Protein AF-A0A023WUQ4-F1 (afdb_monomer_lite)

Foldseek 3Di:
DDPPDDDDPDDDDPVVLVVLVVVCVVVVHDSVVSVVVVVVVVVVVVPDPPDPPPPPD

Secondary structure (DSSP, 8-state):
----S--------HHHHHHHHHHHHHTTS-HHHHHHHHHHHHHHTTS-----TTS--

Organism: Stutzerimonas stutzeri (NCBI:txid316)

pLDDT: mean 81.39, std 16.34, range [48.0, 96.69]

InterPro domains:
  IPR005569 Arc-like DNA bi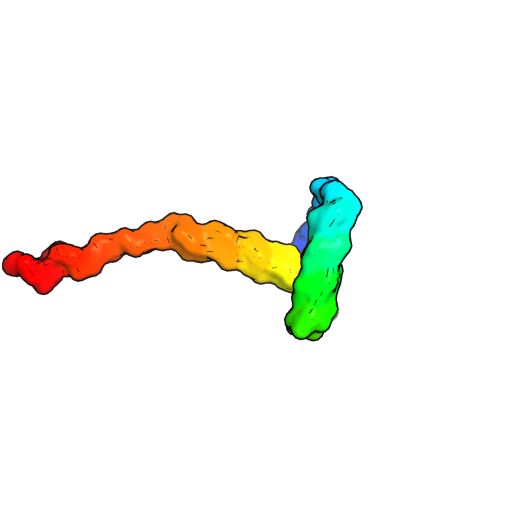nding domain [PF03869] (2-46)
  IPR010985 Ribbon-helix-helix [SSF47598] (3-45)
  IPR013321 Arc-type ribbon-helix-helix [G3DSA:1.10.1220.10] (1-55)

Radius of gyration: 17.22 Å; chains: 1; bounding box: 53×23×33 Å

Sequence (57 aa):
MSRTDPQFKLRMPAALRAQVEQSAWAARRSLNAEIVIRLEASFAQVAPSTNEQERSA

Structure (mmCIF, N/CA/C/O backbone):
data_AF-A0A023WUQ4-F1
#
_entry.id   AF-A0A023WUQ4-F1
#
loop_
_atom_site.group_PDB
_atom_site.id
_atom_site.type_symbol
_atom_site.label_atom_id
_atom_site.label_alt_id
_atom_site.label_comp_id
_atom_site.label_asym_id
_atom_site.label_entity_id
_atom_site.label_seq_id
_atom_site.pdbx_PDB_ins_code
_atom_site.Cartn_x
_atom_site.Cartn_y
_atom_site.Cartn_z
_atom_site.occupancy
_atom_site.B_iso_or_equiv
_atom_site.auth_seq_id
_atom_site.auth_comp_id
_atom_site.auth_asym_id
_atom_site.auth_atom_id
_atom_site.pdbx_PDB_model_num
ATOM 1 N N . MET A 1 1 ? 3.312 -1.288 -22.279 1.00 48.00 1 MET A N 1
ATOM 2 C CA . MET A 1 1 ? 1.921 -0.902 -21.971 1.00 48.00 1 MET A CA 1
ATOM 3 C C . MET A 1 1 ? 1.971 0.041 -20.782 1.00 48.00 1 MET A C 1
ATOM 5 O O . MET A 1 1 ? 2.260 -0.403 -19.677 1.00 48.00 1 MET A O 1
ATOM 9 N N . SER A 1 2 ? 1.870 1.343 -21.041 1.00 51.28 2 SER A N 1
ATOM 10 C CA . SER A 1 2 ? 2.029 2.400 -20.040 1.00 51.28 2 SER A CA 1
ATOM 11 C C . SER A 1 2 ? 0.9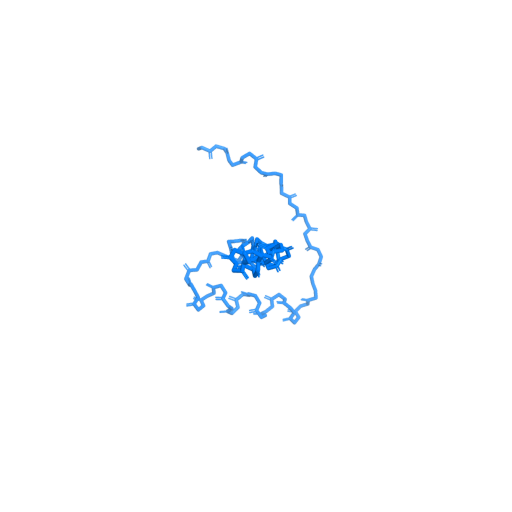16 2.296 -19.003 1.00 51.28 2 SER A C 1
ATOM 13 O O . SER A 1 2 ? -0.254 2.428 -19.345 1.00 51.28 2 SER A O 1
ATOM 15 N N . ARG A 1 3 ? 1.275 2.009 -17.749 1.00 65.81 3 ARG A N 1
ATOM 16 C CA . ARG A 1 3 ? 0.324 1.996 -16.637 1.00 65.81 3 ARG A CA 1
ATOM 17 C C . ARG A 1 3 ? -0.098 3.446 -16.384 1.00 65.81 3 ARG A C 1
ATOM 19 O O . ARG A 1 3 ? 0.729 4.251 -15.968 1.00 65.81 3 ARG A O 1
ATOM 26 N N . THR A 1 4 ? -1.338 3.775 -16.732 1.00 67.00 4 THR A N 1
ATOM 27 C CA . THR A 1 4 ? -1.943 5.122 -16.698 1.00 67.00 4 THR A CA 1
ATOM 28 C C . THR A 1 4 ? -2.230 5.643 -15.291 1.00 67.00 4 THR A C 1
ATOM 30 O O . THR A 1 4 ? -2.644 6.789 -15.140 1.00 67.00 4 THR A O 1
ATOM 33 N N . ASP A 1 5 ? -2.000 4.832 -14.261 1.00 71.31 5 ASP A N 1
ATOM 34 C CA . ASP A 1 5 ? -2.293 5.203 -12.882 1.00 71.31 5 ASP A CA 1
ATOM 35 C C . ASP A 1 5 ? -1.223 6.154 -12.319 1.00 71.31 5 ASP A C 1
ATOM 37 O O . ASP A 1 5 ? -0.026 5.828 -12.349 1.00 71.31 5 ASP A O 1
ATOM 41 N N . PRO A 1 6 ? -1.614 7.321 -11.772 1.00 78.56 6 PRO A N 1
ATOM 42 C CA . PRO A 1 6 ? -0.672 8.254 -11.174 1.00 78.56 6 PRO A CA 1
ATOM 43 C C . PRO A 1 6 ? 0.019 7.624 -9.957 1.00 78.56 6 PRO A C 1
ATOM 45 O O . PRO A 1 6 ? -0.614 7.028 -9.084 1.00 78.56 6 PRO A O 1
ATOM 48 N N . GLN A 1 7 ? 1.343 7.777 -9.869 1.00 79.44 7 GLN A N 1
ATOM 49 C CA . GLN A 1 7 ? 2.106 7.274 -8.730 1.00 79.44 7 GLN A CA 1
ATOM 50 C C . GLN A 1 7 ? 1.811 8.106 -7.474 1.00 79.44 7 GLN A C 1
ATOM 52 O O . GLN A 1 7 ? 2.182 9.277 -7.387 1.00 79.44 7 GLN A O 1
ATOM 57 N N . PHE A 1 8 ? 1.203 7.483 -6.464 1.00 82.12 8 PHE A N 1
ATOM 58 C CA . PHE A 1 8 ? 0.937 8.115 -5.175 1.00 82.12 8 PHE A CA 1
ATOM 59 C C . PHE A 1 8 ? 2.087 7.878 -4.184 1.00 82.12 8 PHE A C 1
ATOM 61 O O . PHE A 1 8 ? 2.447 6.739 -3.879 1.00 82.12 8 PHE A O 1
ATOM 68 N N . LYS A 1 9 ? 2.671 8.957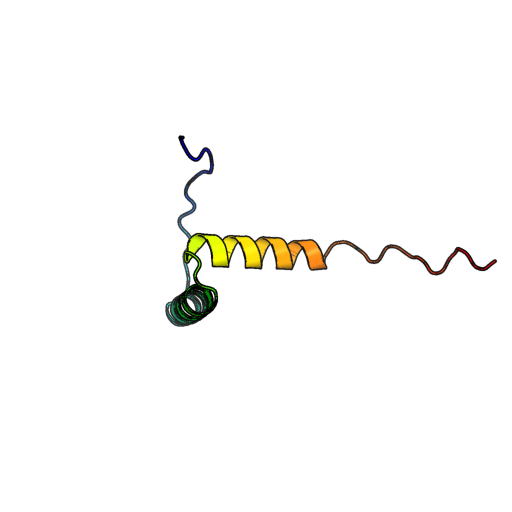 -3.647 1.00 83.50 9 LYS A N 1
ATOM 69 C CA . LYS A 1 9 ? 3.705 8.877 -2.601 1.00 83.50 9 LYS A CA 1
ATOM 70 C C . LYS A 1 9 ? 3.050 8.724 -1.226 1.00 83.50 9 LYS A C 1
ATOM 72 O O . LYS A 1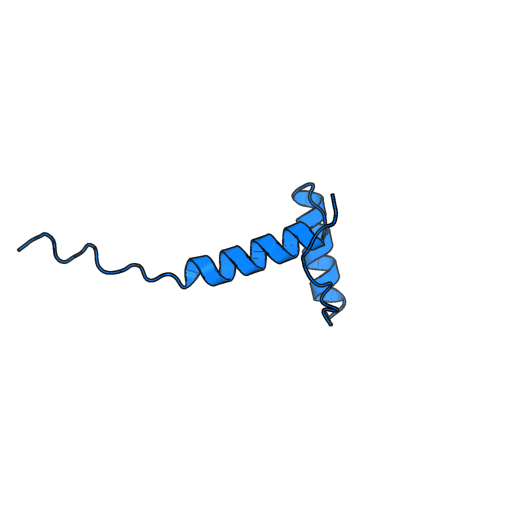 9 ? 2.859 9.702 -0.506 1.00 83.50 9 LYS A O 1
ATOM 77 N N . LEU A 1 10 ? 2.718 7.488 -0.861 1.00 85.31 10 LEU A N 1
ATOM 78 C CA . LEU A 1 10 ? 2.126 7.160 0.436 1.00 85.31 10 LEU A CA 1
ATOM 79 C C . LEU A 1 10 ? 3.155 7.300 1.570 1.00 85.31 10 LEU A C 1
ATOM 81 O O . LEU A 1 10 ? 4.190 6.632 1.567 1.00 85.31 10 LEU A O 1
ATOM 85 N N . ARG A 1 11 ? 2.858 8.138 2.571 1.00 90.56 11 ARG A N 1
ATOM 86 C CA . ARG A 1 11 ? 3.607 8.169 3.837 1.00 90.56 11 ARG A CA 1
ATOM 87 C C . ARG A 1 11 ? 3.032 7.108 4.770 1.00 90.56 11 ARG A C 1
ATOM 89 O O . ARG A 1 11 ? 1.860 7.177 5.121 1.00 90.56 11 ARG A O 1
ATOM 96 N N . MET A 1 12 ? 3.855 6.139 5.161 1.00 87.56 12 MET A N 1
ATOM 97 C CA . MET A 1 12 ? 3.442 5.001 5.982 1.00 87.56 12 MET A CA 1
ATOM 98 C C . MET A 1 12 ? 4.426 4.793 7.143 1.00 87.56 12 MET A C 1
ATOM 100 O O . MET A 1 12 ? 5.636 4.832 6.905 1.00 87.56 12 MET A O 1
ATOM 104 N N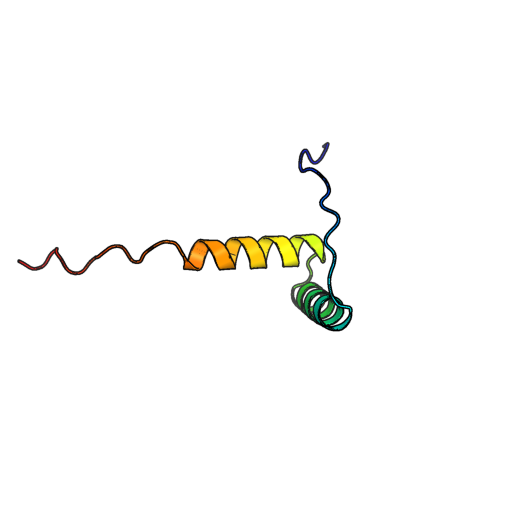 . PRO A 1 13 ? 3.949 4.545 8.379 1.00 95.50 13 PRO A N 1
ATOM 105 C CA . PRO A 1 13 ? 4.809 4.132 9.486 1.00 95.50 13 PRO A CA 1
ATOM 106 C C . PRO A 1 13 ? 5.568 2.837 9.164 1.00 95.50 13 PRO A C 1
ATOM 108 O O . PRO A 1 13 ? 5.018 1.936 8.531 1.00 95.50 13 PRO A O 1
ATOM 111 N N . ALA A 1 14 ? 6.809 2.707 9.643 1.00 92.88 14 ALA A N 1
ATOM 112 C CA . ALA A 1 14 ? 7.665 1.554 9.338 1.00 92.88 14 ALA A CA 1
ATOM 113 C C . ALA A 1 14 ? 7.037 0.209 9.750 1.00 92.88 14 ALA A C 1
ATOM 115 O O . ALA A 1 14 ? 7.084 -0.752 8.987 1.00 92.88 14 ALA A O 1
ATOM 116 N N . ALA A 1 15 ? 6.383 0.166 10.916 1.00 94.06 15 ALA A N 1
ATOM 117 C CA . ALA A 1 15 ? 5.695 -1.030 11.400 1.00 94.06 15 ALA A CA 1
ATOM 118 C C . ALA A 1 15 ? 4.560 -1.470 10.459 1.00 94.06 15 ALA A C 1
ATOM 120 O O . ALA A 1 15 ? 4.446 -2.650 10.132 1.00 94.06 15 ALA A O 1
ATOM 121 N N . LEU A 1 16 ? 3.762 -0.514 9.966 1.00 93.06 16 LEU A N 1
ATOM 122 C CA . LEU A 1 16 ? 2.678 -0.808 9.031 1.00 93.06 16 LEU A CA 1
ATOM 123 C C . LEU A 1 16 ? 3.239 -1.295 7.692 1.00 93.06 16 LEU A C 1
ATOM 125 O O . LEU A 1 16 ? 2.747 -2.271 7.134 1.00 93.06 16 LEU A O 1
ATOM 129 N N . ARG A 1 17 ? 4.321 -0.677 7.208 1.00 92.50 17 ARG A N 1
ATOM 130 C CA . ARG A 1 17 ? 4.981 -1.105 5.972 1.00 92.50 17 ARG A CA 1
ATOM 131 C C . ARG A 1 17 ? 5.469 -2.549 6.057 1.00 92.50 17 ARG A C 1
ATOM 133 O O . ARG A 1 17 ? 5.178 -3.323 5.149 1.00 92.50 17 ARG A O 1
ATOM 140 N N . ALA A 1 18 ? 6.137 -2.917 7.149 1.00 95.31 18 ALA A N 1
ATOM 141 C CA . ALA A 1 18 ? 6.618 -4.280 7.366 1.00 95.31 18 ALA A CA 1
ATOM 142 C C . ALA A 1 18 ? 5.468 -5.304 7.369 1.00 95.31 18 ALA A C 1
ATOM 144 O O . ALA A 1 18 ? 5.576 -6.371 6.765 1.00 95.31 18 ALA A O 1
ATOM 145 N N . GLN A 1 19 ? 4.334 -4.959 7.985 1.00 95.25 19 GLN A N 1
ATOM 146 C CA . GLN A 1 19 ? 3.154 -5.823 8.013 1.00 95.25 19 GLN A CA 1
ATOM 147 C C . GLN A 1 19 ? 2.563 -6.055 6.612 1.00 95.25 19 GLN A C 1
ATOM 149 O O . GLN A 1 19 ? 2.190 -7.181 6.262 1.00 95.25 19 GLN A O 1
ATOM 154 N N . VAL A 1 20 ? 2.489 -5.002 5.793 1.00 93.81 20 VAL A N 1
ATOM 155 C CA . VAL A 1 20 ? 1.991 -5.110 4.415 1.00 93.81 20 VAL A CA 1
ATOM 156 C C . VAL A 1 20 ? 2.993 -5.866 3.536 1.00 93.81 20 VAL A C 1
ATOM 158 O O . VAL A 1 20 ? 2.574 -6.703 2.744 1.00 93.81 20 VAL A O 1
ATOM 161 N N . GLU A 1 21 ? 4.302 -5.654 3.704 1.00 95.12 21 GLU A N 1
ATOM 162 C CA . GLU A 1 21 ? 5.345 -6.407 2.987 1.00 95.12 21 GLU A CA 1
ATOM 163 C C . GLU A 1 21 ? 5.274 -7.909 3.289 1.00 95.12 21 GLU A C 1
ATOM 165 O O . GLU A 1 21 ? 5.280 -8.722 2.363 1.00 95.12 21 GLU A O 1
ATOM 170 N N . GLN A 1 22 ? 5.120 -8.285 4.560 1.00 96.69 22 GLN A N 1
ATOM 171 C CA . GLN A 1 22 ? 4.967 -9.686 4.950 1.00 96.69 22 GLN A CA 1
ATOM 172 C C . GLN A 1 22 ? 3.686 -10.307 4.376 1.00 96.69 22 GLN A C 1
ATOM 174 O O . GLN A 1 22 ? 3.709 -11.437 3.886 1.00 96.69 22 GLN A O 1
ATOM 179 N N . SER A 1 23 ? 2.583 -9.556 4.375 1.00 95.94 23 SER A N 1
ATOM 180 C CA . SER A 1 23 ? 1.317 -10.010 3.788 1.00 95.94 23 SER A CA 1
ATOM 181 C C . SER A 1 23 ? 1.419 -10.188 2.269 1.00 95.94 23 SER A C 1
ATOM 183 O O . SER A 1 23 ? 0.975 -11.201 1.731 1.00 95.94 23 SER A O 1
ATOM 185 N N . ALA A 1 24 ? 2.061 -9.240 1.581 1.00 96.38 24 ALA A N 1
ATOM 186 C CA . ALA A 1 24 ? 2.299 -9.295 0.143 1.00 96.38 24 ALA A CA 1
ATOM 187 C C . ALA A 1 24 ? 3.173 -10.502 -0.237 1.00 96.38 24 ALA A C 1
ATOM 189 O O . ALA A 1 24 ? 2.859 -11.214 -1.194 1.00 96.38 24 ALA A O 1
ATOM 190 N N . TRP A 1 25 ? 4.222 -10.774 0.553 1.00 96.38 25 TRP A N 1
ATOM 191 C CA . TRP A 1 25 ? 5.083 -11.948 0.393 1.00 96.38 25 TRP A CA 1
ATOM 192 C C . TRP A 1 25 ? 4.301 -13.254 0.545 1.00 96.38 25 TRP A C 1
ATOM 194 O O . TRP A 1 25 ? 4.347 -14.108 -0.343 1.00 96.38 25 TRP A O 1
ATOM 204 N N . ALA A 1 26 ? 3.534 -13.389 1.632 1.00 96.69 26 ALA A N 1
ATOM 205 C CA . ALA A 1 26 ? 2.704 -14.565 1.885 1.00 96.69 26 ALA A CA 1
ATOM 206 C C . ALA A 1 26 ? 1.693 -14.808 0.753 1.00 96.69 26 ALA A C 1
ATOM 208 O O . ALA A 1 26 ? 1.453 -15.948 0.358 1.00 96.69 26 ALA A O 1
ATOM 209 N N . ALA A 1 27 ? 1.156 -13.732 0.181 1.00 94.75 27 ALA A N 1
ATOM 210 C CA . ALA A 1 27 ? 0.202 -13.793 -0.913 1.00 94.75 27 ALA A CA 1
ATOM 211 C C . ALA A 1 27 ? 0.829 -13.765 -2.320 1.00 94.75 27 ALA A C 1
ATOM 213 O O . ALA A 1 27 ? 0.093 -13.621 -3.299 1.00 94.75 27 ALA A O 1
ATOM 214 N N . ARG A 1 28 ? 2.162 -13.886 -2.432 1.00 95.56 28 ARG A N 1
ATOM 215 C CA . ARG A 1 28 ? 2.932 -13.892 -3.694 1.00 95.56 28 ARG A CA 1
ATOM 216 C C . ARG A 1 28 ? 2.578 -12.745 -4.649 1.00 95.56 28 ARG A C 1
ATOM 218 O O . ARG A 1 28 ? 2.538 -12.926 -5.866 1.00 95.56 28 ARG A O 1
ATOM 225 N N . ARG A 1 29 ? 2.330 -11.554 -4.108 1.00 93.81 29 ARG A N 1
ATOM 226 C CA . ARG A 1 29 ? 1.978 -10.358 -4.883 1.00 93.81 29 ARG A CA 1
ATOM 227 C C . ARG A 1 29 ? 2.912 -9.199 -4.558 1.00 93.81 29 ARG A C 1
ATOM 229 O O . ARG A 1 29 ? 3.589 -9.190 -3.535 1.00 93.81 29 ARG A O 1
ATOM 236 N N . SER A 1 30 ? 2.968 -8.208 -5.445 1.00 94.38 30 SER A N 1
ATOM 237 C CA . SER A 1 30 ? 3.744 -6.994 -5.168 1.00 94.38 30 SER A CA 1
ATOM 238 C C . SER A 1 30 ? 3.133 -6.209 -4.005 1.00 94.38 30 SER A C 1
ATOM 240 O O . SER A 1 30 ? 1.917 -6.233 -3.808 1.00 94.38 30 SER A O 1
ATOM 242 N N . LEU A 1 31 ? 3.961 -5.444 -3.288 1.00 92.31 31 LEU A N 1
ATOM 243 C CA . LEU A 1 31 ? 3.498 -4.555 -2.219 1.00 92.31 31 LEU A CA 1
ATOM 244 C C . LEU A 1 31 ? 2.368 -3.628 -2.693 1.00 92.31 31 LEU A C 1
ATOM 246 O O . LEU A 1 31 ? 1.381 -3.434 -1.994 1.00 92.31 31 LEU A O 1
ATOM 250 N N . ASN A 1 32 ? 2.489 -3.094 -3.912 1.00 91.62 32 ASN A N 1
ATOM 251 C CA . ASN A 1 32 ? 1.473 -2.214 -4.481 1.00 91.62 32 ASN A CA 1
ATOM 252 C C . ASN A 1 32 ? 0.147 -2.947 -4.731 1.00 91.62 32 ASN A C 1
ATOM 254 O O . ASN A 1 32 ? -0.908 -2.395 -4.446 1.00 91.62 32 ASN A O 1
ATOM 258 N N . ALA A 1 33 ? 0.196 -4.188 -5.226 1.00 93.06 33 ALA A N 1
ATOM 259 C CA . ALA A 1 33 ? -1.004 -5.000 -5.430 1.00 93.06 33 ALA A CA 1
ATOM 260 C C . ALA A 1 33 ? -1.700 -5.330 -4.101 1.00 93.06 33 ALA A C 1
ATOM 262 O O . ALA A 1 33 ? -2.919 -5.253 -4.014 1.00 93.06 33 ALA A O 1
ATOM 263 N N . GLU A 1 34 ? -0.933 -5.636 -3.051 1.00 95.31 34 GLU A N 1
ATOM 264 C CA . GLU A 1 34 ? -1.477 -5.861 -1.707 1.00 95.31 34 GLU A CA 1
ATOM 265 C C . GLU A 1 34 ? -2.196 -4.627 -1.157 1.00 95.31 34 GLU A C 1
ATOM 267 O O . GLU A 1 34 ? -3.301 -4.745 -0.629 1.00 95.31 34 GLU A O 1
ATOM 272 N N . ILE A 1 35 ? -1.589 -3.446 -1.305 1.00 92.88 35 ILE A N 1
ATOM 273 C CA . ILE A 1 35 ? -2.180 -2.183 -0.849 1.00 92.88 35 ILE A CA 1
ATOM 274 C C . ILE A 1 35 ? -3.485 -1.903 -1.595 1.00 92.88 35 ILE A C 1
ATOM 276 O O . ILE A 1 35 ? -4.489 -1.609 -0.954 1.00 92.88 35 ILE A O 1
ATOM 280 N N . VAL A 1 36 ? -3.483 -2.023 -2.926 1.00 91.75 36 VAL A N 1
ATOM 281 C CA . VAL A 1 36 ? -4.676 -1.777 -3.751 1.00 91.75 36 VAL A CA 1
ATOM 282 C C . VAL A 1 36 ? -5.814 -2.717 -3.353 1.00 91.75 36 VAL A C 1
ATOM 284 O O . VAL A 1 36 ? -6.892 -2.234 -3.028 1.00 91.75 36 VAL A O 1
ATOM 287 N N . ILE A 1 37 ? -5.554 -4.024 -3.246 1.00 93.50 37 ILE A N 1
ATOM 288 C CA . ILE A 1 37 ? -6.577 -5.013 -2.868 1.00 93.50 37 ILE A CA 1
ATOM 289 C C . ILE A 1 37 ? -7.166 -4.714 -1.485 1.00 93.50 37 ILE A C 1
ATOM 291 O O . ILE A 1 37 ? -8.375 -4.816 -1.293 1.00 93.50 37 ILE A O 1
ATOM 295 N N . ARG A 1 38 ? -6.340 -4.332 -0.500 1.00 92.00 38 ARG A N 1
ATOM 296 C CA . ARG A 1 38 ? -6.846 -3.975 0.837 1.00 92.00 38 ARG A CA 1
ATOM 297 C C . ARG A 1 38 ? -7.723 -2.731 0.811 1.00 92.00 38 ARG A C 1
ATOM 299 O O . ARG A 1 38 ? -8.725 -2.692 1.523 1.00 92.00 38 ARG A O 1
ATOM 306 N N . LEU A 1 39 ? -7.350 -1.729 0.019 1.00 92.06 39 LEU A N 1
ATOM 307 C CA . LEU A 1 39 ? -8.149 -0.518 -0.148 1.00 92.06 39 LEU A CA 1
ATOM 308 C C . LEU A 1 39 ? -9.481 -0.847 -0.825 1.00 92.06 39 LEU A C 1
ATOM 310 O O . LEU A 1 39 ? -10.525 -0.522 -0.271 1.00 92.06 39 LEU A O 1
ATOM 314 N N . GLU A 1 40 ? -9.457 -1.563 -1.950 1.00 93.06 40 GLU A N 1
ATOM 315 C CA . GLU A 1 40 ? -10.660 -2.020 -2.660 1.00 93.06 40 GLU A CA 1
ATOM 316 C C . GLU A 1 40 ? -11.586 -2.825 -1.746 1.00 93.06 40 GLU A C 1
ATOM 318 O O . GLU A 1 40 ? -12.777 -2.529 -1.660 1.00 93.06 40 GLU A O 1
ATOM 323 N N . ALA A 1 41 ? -11.038 -3.784 -0.993 1.00 91.88 41 ALA A N 1
ATOM 324 C CA . ALA A 1 41 ? -11.799 -4.571 -0.030 1.00 91.88 4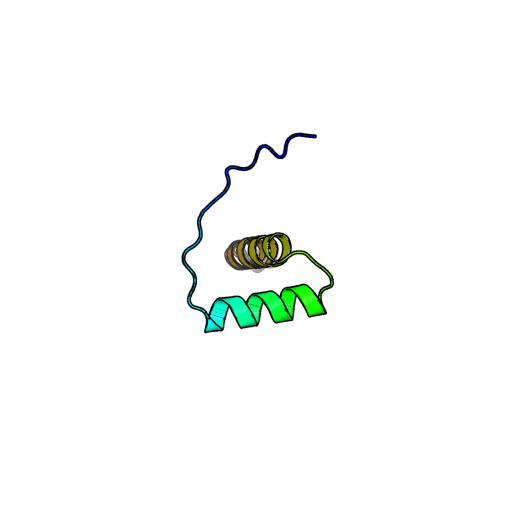1 ALA A CA 1
ATOM 325 C C . ALA A 1 41 ? -12.420 -3.691 1.063 1.00 91.88 41 ALA A C 1
ATOM 327 O O . ALA A 1 41 ? -13.578 -3.890 1.418 1.00 91.88 41 ALA A O 1
ATOM 328 N N . SER A 1 42 ? -11.690 -2.690 1.563 1.00 91.00 42 SER A N 1
ATOM 329 C CA . SER A 1 42 ? -12.199 -1.777 2.596 1.00 91.00 42 SER A CA 1
ATOM 330 C C . SER A 1 42 ? -13.400 -0.967 2.102 1.00 91.00 42 SER A C 1
ATOM 332 O O . SER A 1 42 ? -14.346 -0.775 2.859 1.00 91.00 42 SER A O 1
ATOM 334 N N . PHE A 1 43 ? -13.401 -0.536 0.836 1.00 90.25 43 PHE A N 1
ATOM 335 C CA . PHE A 1 43 ? -14.539 0.172 0.238 1.00 90.25 43 PHE A CA 1
ATOM 336 C C . PHE A 1 43 ? -15.681 -0.766 -0.171 1.00 90.25 43 PHE A C 1
ATOM 338 O O . PHE A 1 43 ? -16.844 -0.381 -0.069 1.00 90.25 43 PHE A O 1
ATOM 345 N N . ALA A 1 44 ? -15.384 -2.006 -0.570 1.00 86.69 44 ALA A N 1
ATOM 346 C CA . ALA A 1 44 ? -16.404 -3.004 -0.894 1.00 86.69 44 ALA A CA 1
ATOM 347 C C . ALA A 1 44 ? -17.251 -3.401 0.328 1.00 86.69 44 ALA A C 1
ATOM 349 O O . ALA A 1 44 ? -18.435 -3.683 0.183 1.00 86.69 44 ALA A O 1
ATOM 350 N N . GLN A 1 45 ? -16.678 -3.371 1.536 1.00 73.94 45 GLN A N 1
ATOM 351 C CA . GLN A 1 45 ? -17.413 -3.614 2.788 1.00 73.94 45 GLN A CA 1
ATOM 352 C C . GLN A 1 45 ? -18.381 -2.477 3.166 1.00 73.94 45 GLN A C 1
ATOM 354 O O . GLN A 1 45 ? -19.219 -2.660 4.043 1.00 73.94 45 GLN A O 1
ATOM 359 N N . VAL A 1 46 ? -18.275 -1.307 2.526 1.00 65.12 46 VAL A N 1
ATOM 360 C CA . VAL A 1 46 ? -19.171 -0.158 2.756 1.00 65.12 46 VAL A CA 1
ATOM 361 C C . VAL A 1 46 ? -20.370 -0.182 1.799 1.00 65.12 46 VAL A C 1
ATOM 363 O O . VAL A 1 46 ? -21.316 0.581 1.986 1.00 65.12 46 VAL A O 1
ATOM 366 N N . ALA A 1 47 ? -20.379 -1.072 0.795 1.00 59.88 47 ALA A N 1
ATOM 367 C CA . ALA A 1 47 ? -21.573 -1.299 -0.007 1.00 59.88 47 ALA A CA 1
ATOM 368 C C . ALA A 1 47 ? -22.674 -1.845 0.918 1.00 59.88 47 ALA A C 1
ATOM 370 O O . ALA A 1 47 ? -22.475 -2.883 1.556 1.00 59.88 47 ALA A O 1
ATOM 371 N N . PRO A 1 48 ? -23.809 -1.140 1.042 1.00 56.62 48 PRO A N 1
ATOM 372 C CA . PRO A 1 48 ? -24.852 -1.540 1.955 1.00 56.62 48 PRO A CA 1
ATOM 373 C C . PRO A 1 48 ? -25.362 -2.904 1.510 1.00 56.62 48 PRO A C 1
ATOM 375 O O . PRO A 1 48 ? -25.740 -3.109 0.357 1.00 56.62 48 PRO A O 1
ATOM 378 N N . SER A 1 49 ? -25.432 -3.822 2.462 1.00 56.88 49 SER A N 1
ATOM 379 C CA . SER A 1 49 ? -26.508 -4.796 2.529 1.00 56.88 49 SER A CA 1
ATOM 380 C C . SER A 1 49 ? -27.839 -4.034 2.483 1.00 56.88 49 SER A C 1
ATOM 382 O O . SER A 1 49 ? -28.452 -3.753 3.509 1.00 56.88 49 SER A O 1
ATOM 384 N N . THR A 1 50 ? -28.244 -3.607 1.287 1.00 55.97 50 THR A N 1
ATOM 385 C CA . THR A 1 50 ? -29.568 -3.068 1.014 1.00 55.97 50 THR A CA 1
ATOM 386 C C . THR A 1 50 ? -30.534 -4.239 1.094 1.00 55.97 50 THR A C 1
ATOM 388 O O . THR A 1 50 ? -30.718 -4.975 0.135 1.00 55.97 50 THR A O 1
ATOM 391 N N . ASN A 1 51 ? -31.107 -4.403 2.284 1.00 58.66 51 ASN A N 1
ATOM 392 C CA . ASN A 1 51 ? -32.508 -4.741 2.503 1.00 58.66 51 ASN A CA 1
ATOM 393 C C . ASN A 1 51 ? -33.085 -5.847 1.594 1.00 58.66 51 ASN A C 1
ATOM 395 O O . ASN A 1 51 ? -33.972 -5.590 0.787 1.00 58.66 51 ASN A O 1
ATOM 399 N N . GLU A 1 52 ? -32.666 -7.102 1.777 1.00 54.72 52 GLU A N 1
ATOM 400 C CA . GLU A 1 52 ? -33.388 -8.267 1.224 1.00 54.72 52 GLU A CA 1
ATOM 401 C C . GLU A 1 52 ? -34.528 -8.764 2.145 1.00 54.72 52 GLU A C 1
ATOM 403 O O . GLU A 1 52 ? -35.123 -9.809 1.896 1.00 54.72 52 GLU A O 1
ATOM 408 N N . GLN A 1 53 ? -34.888 -8.016 3.199 1.00 56.88 53 GLN A N 1
ATOM 409 C CA . GLN A 1 53 ? -35.942 -8.398 4.157 1.00 56.88 53 GLN A CA 1
ATOM 410 C C . GLN A 1 53 ? -37.358 -7.880 3.823 1.00 56.88 53 GLN A C 1
ATOM 412 O O . GLN A 1 53 ? -38.286 -8.176 4.566 1.00 56.88 53 GLN A O 1
ATOM 417 N N . GLU A 1 54 ? -37.577 -7.189 2.696 1.00 55.62 54 GLU A N 1
ATOM 418 C CA . GLU A 1 54 ? -38.911 -6.676 2.297 1.00 55.62 54 GLU A CA 1
ATOM 419 C C . GLU A 1 54 ? -39.624 -7.500 1.199 1.00 55.62 54 GLU A C 1
ATOM 421 O O . GLU A 1 54 ? -40.621 -7.054 0.640 1.00 55.62 54 GLU A O 1
ATOM 426 N N . ARG A 1 55 ? -39.168 -8.723 0.877 1.00 54.56 55 ARG A N 1
ATOM 427 C CA . ARG A 1 55 ? -39.874 -9.640 -0.059 1.00 54.56 55 ARG A CA 1
ATOM 428 C C . ARG A 1 55 ? -40.680 -10.748 0.627 1.00 54.56 55 ARG A C 1
ATOM 430 O O . ARG A 1 55 ? -40.942 -11.797 0.040 1.00 54.56 55 ARG A O 1
ATOM 437 N N . SER A 1 56 ? -41.086 -10.532 1.871 1.00 51.53 56 SER A N 1
ATOM 438 C CA . SER A 1 56 ? -42.058 -11.387 2.559 1.00 51.53 56 SER A CA 1
ATOM 439 C C . SER A 1 56 ? -43.120 -10.523 3.232 1.00 51.53 56 SER A C 1
ATOM 441 O O . SER A 1 56 ? -43.144 -10.398 4.452 1.00 51.53 56 SER A O 1
ATOM 443 N N . ALA A 1 57 ? -43.970 -9.902 2.415 1.00 52.72 57 ALA A N 1
ATOM 444 C CA . ALA A 1 57 ? -45.273 -9.369 2.800 1.00 52.72 57 ALA A CA 1
ATOM 445 C C . ALA A 1 57 ? -46.223 -9.475 1.601 1.00 52.72 57 ALA A C 1
ATOM 447 O O . ALA A 1 57 ? -45.764 -9.176 0.473 1.00 52.72 57 ALA A O 1
#